Protein AF-A0A942PQU6-F1 (afdb_monomer)

Structure (mmCIF, N/CA/C/O backbone):
data_AF-A0A942PQU6-F1
#
_entry.id   AF-A0A942PQU6-F1
#
loop_
_atom_site.group_PDB
_atom_site.id
_atom_site.type_symbol
_atom_site.label_atom_id
_atom_site.label_alt_id
_atom_site.label_comp_id
_atom_site.label_asym_id
_atom_site.label_entity_id
_atom_site.label_seq_id
_atom_site.pdbx_PDB_ins_code
_atom_site.Cartn_x
_atom_site.Cartn_y
_atom_site.Cartn_z
_atom_site.occupancy
_atom_site.B_iso_or_equiv
_atom_site.auth_seq_id
_atom_site.auth_comp_id
_atom_site.auth_asym_id
_atom_site.auth_atom_id
_atom_site.pdbx_PDB_model_num
ATOM 1 N N . TYR A 1 1 ? 17.415 14.883 -10.045 1.00 37.94 1 TYR A N 1
ATOM 2 C CA . TYR A 1 1 ? 17.282 13.502 -9.548 1.00 37.94 1 TYR A CA 1
ATOM 3 C C . TYR A 1 1 ? 15.822 13.055 -9.660 1.00 37.94 1 TYR A C 1
ATOM 5 O O . TYR A 1 1 ? 14.987 13.547 -8.918 1.00 37.94 1 TYR A O 1
ATOM 13 N N . GLY A 1 2 ? 15.535 12.215 -10.666 1.00 43.41 2 GLY A N 1
ATOM 14 C CA . GLY A 1 2 ? 14.382 11.303 -10.818 1.00 43.41 2 GLY A CA 1
ATOM 15 C C . GLY A 1 2 ? 12.942 11.813 -10.664 1.00 43.41 2 GLY A C 1
ATOM 16 O O . GLY A 1 2 ? 12.319 11.584 -9.634 1.00 43.41 2 GLY A O 1
ATOM 17 N N . THR A 1 3 ? 12.350 12.358 -11.727 1.00 43.16 3 THR A N 1
ATOM 18 C CA . THR A 1 3 ? 10.903 12.631 -11.878 1.00 43.16 3 THR A CA 1
ATOM 19 C C . THR A 1 3 ? 10.087 11.391 -12.290 1.00 43.16 3 THR A C 1
ATOM 21 O O . THR A 1 3 ? 9.104 11.513 -13.016 1.00 43.16 3 THR A O 1
ATOM 24 N N . THR A 1 4 ? 10.475 10.182 -11.871 1.00 49.91 4 THR A N 1
ATOM 25 C CA . THR A 1 4 ? 9.904 8.940 -12.430 1.00 49.91 4 THR A CA 1
ATOM 26 C C . THR A 1 4 ? 9.247 8.079 -11.351 1.00 49.91 4 THR A C 1
ATOM 28 O O . THR A 1 4 ? 9.802 7.083 -10.905 1.00 49.91 4 THR A O 1
ATOM 31 N N . GLY A 1 5 ? 8.044 8.469 -10.924 1.00 52.41 5 GLY A N 1
ATOM 32 C CA . GLY A 1 5 ? 7.054 7.530 -10.377 1.00 52.41 5 GLY A CA 1
ATOM 33 C C . GLY A 1 5 ? 6.124 7.090 -11.509 1.00 52.41 5 GLY A C 1
ATOM 34 O O . GLY A 1 5 ? 5.869 7.884 -12.412 1.00 52.41 5 GLY A O 1
ATOM 35 N N . LYS A 1 6 ? 5.625 5.848 -11.509 1.00 58.94 6 LYS A N 1
ATOM 36 C CA . LYS A 1 6 ? 4.680 5.386 -12.543 1.00 58.94 6 LYS A CA 1
ATOM 37 C C . LYS A 1 6 ? 3.304 6.006 -12.229 1.00 58.94 6 LYS A C 1
ATOM 39 O O . LYS A 1 6 ? 2.681 5.582 -11.259 1.00 58.94 6 LYS A O 1
ATOM 44 N N . PRO A 1 7 ? 2.797 6.999 -12.990 1.00 55.72 7 PRO A N 1
ATOM 45 C CA . PRO A 1 7 ? 1.577 7.727 -12.607 1.00 55.72 7 PRO A CA 1
ATOM 46 C C . PRO A 1 7 ? 0.338 6.814 -12.572 1.00 55.72 7 PRO A C 1
ATOM 48 O O . PRO A 1 7 ? -0.581 7.021 -11.774 1.00 55.72 7 PRO A O 1
ATOM 51 N N . ASN A 1 8 ? 0.372 5.764 -13.402 1.00 67.19 8 ASN A N 1
ATOM 52 C CA . ASN A 1 8 ? -0.675 4.765 -13.597 1.00 67.19 8 ASN A CA 1
ATOM 53 C C . ASN A 1 8 ? -0.253 3.407 -13.015 1.00 67.19 8 ASN A C 1
ATOM 55 O O . ASN A 1 8 ? -0.154 2.413 -13.735 1.00 67.19 8 ASN A O 1
ATOM 59 N N . PHE A 1 9 ? 0.075 3.370 -11.725 1.00 83.44 9 PHE A N 1
ATOM 60 C CA . PHE A 1 9 ? 0.245 2.105 -11.014 1.00 83.44 9 PHE A CA 1
ATOM 61 C C . PHE A 1 9 ? -1.130 1.513 -10.648 1.00 83.44 9 PHE A C 1
ATOM 63 O O . PHE A 1 9 ? -2.057 2.290 -10.396 1.00 83.44 9 PHE A O 1
ATOM 70 N N . PRO A 1 10 ? -1.303 0.176 -10.630 1.00 86.50 10 PRO A N 1
ATOM 71 C CA . PRO A 1 10 ? -2.597 -0.430 -10.330 1.00 86.50 10 PRO A CA 1
ATOM 72 C C . PRO A 1 10 ? -3.132 -0.025 -8.947 1.00 86.50 10 PRO A C 1
ATOM 74 O O . PRO A 1 10 ? -2.520 -0.311 -7.918 1.00 86.50 10 PRO A O 1
ATOM 77 N N . VAL A 1 11 ? -4.293 0.638 -8.923 1.00 82.19 11 VAL A N 1
ATOM 78 C CA . VAL A 1 11 ? -4.914 1.167 -7.692 1.00 82.19 11 VAL A CA 1
ATOM 79 C C . VAL A 1 11 ? -5.241 0.053 -6.699 1.00 82.19 11 VAL A C 1
ATOM 81 O O . VAL A 1 11 ? -5.092 0.244 -5.497 1.00 82.19 11 VAL A O 1
ATOM 84 N N . ASN A 1 12 ? -5.627 -1.127 -7.189 1.00 82.94 12 ASN A N 1
ATOM 85 C CA . ASN A 1 12 ? -5.888 -2.297 -6.353 1.00 82.94 12 ASN A CA 1
ATOM 86 C C . ASN A 1 12 ? -4.650 -2.730 -5.556 1.00 82.94 12 ASN A C 1
ATOM 88 O O . ASN A 1 12 ? -4.794 -3.112 -4.399 1.00 82.94 12 ASN A O 1
ATOM 92 N N . ILE A 1 13 ? -3.449 -2.642 -6.138 1.00 88.62 13 ILE A N 1
ATOM 93 C CA . ILE A 1 13 ? -2.204 -2.981 -5.438 1.00 88.62 13 ILE A CA 1
ATOM 94 C C . ILE A 1 13 ? -1.916 -1.925 -4.373 1.00 88.62 13 ILE A C 1
ATOM 96 O O . ILE A 1 13 ? -1.702 -2.286 -3.223 1.00 88.62 13 ILE A O 1
ATOM 100 N N . MET A 1 14 ? -1.997 -0.635 -4.721 1.00 88.25 14 MET A N 1
ATOM 101 C CA . MET A 1 14 ? -1.761 0.459 -3.764 1.00 88.25 14 MET A CA 1
ATOM 102 C C . MET A 1 14 ? -2.681 0.344 -2.551 1.00 88.25 14 MET A C 1
ATOM 104 O O . MET A 1 14 ? -2.223 0.363 -1.417 1.00 88.25 14 MET A O 1
ATOM 108 N N . LEU A 1 15 ? -3.974 0.138 -2.798 1.00 83.75 15 LEU A N 1
ATOM 109 C CA . LEU A 1 15 ? -4.974 0.003 -1.747 1.00 83.75 15 LEU A CA 1
ATOM 110 C C . LEU A 1 15 ? -4.743 -1.241 -0.877 1.00 83.75 15 LEU A C 1
ATOM 112 O O . LEU A 1 15 ? -4.910 -1.186 0.338 1.00 83.75 15 LEU A O 1
ATOM 116 N N . SER A 1 16 ? -4.337 -2.354 -1.493 1.00 86.00 16 SER A N 1
ATOM 117 C CA . SER A 1 16 ? -4.019 -3.588 -0.768 1.00 86.00 16 SER A CA 1
ATOM 118 C C . SER A 1 16 ? -2.791 -3.419 0.124 1.00 86.00 16 SER A C 1
ATOM 120 O O . SER A 1 16 ? -2.784 -3.923 1.241 1.00 86.00 16 SER A O 1
ATOM 122 N N . LEU A 1 17 ? -1.771 -2.687 -0.329 1.00 89.31 17 LEU A N 1
ATOM 123 C CA . LEU A 1 17 ? -0.581 -2.413 0.477 1.00 89.31 17 LEU A CA 1
ATOM 124 C C . LEU A 1 17 ? -0.895 -1.512 1.666 1.00 89.31 17 LEU A C 1
ATOM 126 O O . LEU A 1 17 ? -0.475 -1.827 2.773 1.00 89.31 17 LEU A O 1
ATOM 130 N N . GLU A 1 18 ? -1.699 -0.462 1.481 1.00 85.88 18 GLU A N 1
ATOM 131 C CA . GLU A 1 18 ? -2.163 0.354 2.609 1.00 85.88 18 GLU A CA 1
ATOM 132 C C . GLU A 1 18 ? -2.938 -0.494 3.631 1.00 85.88 18 GLU A C 1
ATOM 134 O O . GLU A 1 18 ? -2.765 -0.345 4.838 1.00 85.88 18 GLU A O 1
ATOM 139 N N . TYR A 1 19 ? -3.752 -1.443 3.164 1.00 77.75 19 TYR A N 1
ATOM 140 C CA . TYR A 1 19 ? -4.474 -2.356 4.046 1.00 77.75 19 TYR A CA 1
ATOM 141 C C . TYR A 1 19 ? -3.546 -3.287 4.832 1.00 77.75 19 TYR A C 1
ATOM 143 O O . TYR A 1 19 ? -3.628 -3.358 6.059 1.00 77.75 19 TYR A O 1
ATOM 151 N N . ILE A 1 20 ? -2.647 -3.982 4.136 1.00 84.56 20 ILE A N 1
ATOM 152 C CA . ILE A 1 20 ? -1.712 -4.927 4.751 1.00 84.56 20 ILE A CA 1
ATOM 153 C C . ILE A 1 20 ? -0.788 -4.195 5.727 1.00 84.56 20 ILE A C 1
ATOM 155 O O . ILE A 1 20 ? -0.555 -4.705 6.820 1.00 84.56 20 ILE A O 1
ATOM 159 N N . LYS A 1 21 ? -0.331 -2.982 5.382 1.00 86.94 21 LYS A N 1
ATOM 160 C CA . LYS A 1 21 ? 0.456 -2.118 6.269 1.00 86.94 21 LYS A CA 1
ATOM 161 C C . LYS A 1 21 ? -0.263 -1.877 7.594 1.00 86.94 21 LYS A C 1
ATOM 163 O O . LYS A 1 21 ? 0.326 -2.059 8.656 1.00 86.94 21 LYS A O 1
ATOM 168 N N . HIS A 1 22 ? -1.542 -1.503 7.532 1.00 79.25 22 HIS A N 1
ATOM 169 C CA . HIS A 1 22 ? -2.356 -1.269 8.723 1.00 79.25 22 HIS A CA 1
ATOM 170 C C . HIS A 1 22 ? -2.592 -2.549 9.534 1.00 79.25 22 HIS A C 1
ATOM 172 O O . HIS A 1 22 ? -2.434 -2.529 10.750 1.00 79.25 22 HIS A O 1
ATOM 178 N N . MET A 1 23 ? -2.884 -3.679 8.881 1.00 79.62 23 MET A N 1
ATOM 179 C CA . MET A 1 23 ? -3.045 -4.969 9.565 1.00 79.62 23 MET A CA 1
ATOM 180 C C . MET A 1 23 ? -1.768 -5.454 10.261 1.00 79.62 23 MET A C 1
ATOM 182 O O . MET A 1 23 ? -1.836 -5.984 11.367 1.00 79.62 23 MET A O 1
ATOM 186 N N . LYS A 1 24 ? -0.614 -5.320 9.596 1.00 81.06 24 LYS A N 1
ATOM 187 C CA . LYS A 1 24 ? 0.700 -5.714 10.125 1.00 81.06 24 LYS A CA 1
ATOM 188 C C . LYS A 1 24 ? 1.274 -4.681 11.101 1.00 81.06 24 LYS A C 1
ATOM 190 O O . LYS A 1 24 ? 2.250 -4.988 11.777 1.00 81.06 24 LYS A O 1
ATOM 195 N N . ASN A 1 25 ? 0.685 -3.484 11.177 1.00 81.12 25 ASN A N 1
ATOM 196 C CA . ASN A 1 25 ? 1.214 -2.333 11.908 1.00 81.12 25 ASN A CA 1
ATOM 197 C C . ASN A 1 25 ? 2.696 -2.054 11.568 1.00 81.12 25 ASN A C 1
ATOM 199 O O . ASN A 1 25 ? 3.525 -1.886 12.462 1.00 81.12 25 ASN A O 1
ATOM 203 N N . CYS A 1 26 ? 3.029 -2.053 10.272 1.00 84.81 26 CYS A N 1
ATOM 204 C CA . CYS A 1 26 ? 4.389 -1.835 9.774 1.00 84.81 26 CYS A CA 1
ATOM 205 C C . CYS A 1 26 ? 4.563 -0.460 9.098 1.00 84.81 26 CYS A C 1
ATOM 207 O O . CYS A 1 26 ? 3.605 0.275 8.833 1.00 84.81 26 CYS A O 1
ATOM 209 N N . SER A 1 27 ? 5.815 -0.080 8.863 1.00 90.12 27 SER A N 1
ATOM 210 C CA . SER A 1 27 ? 6.216 1.162 8.199 1.00 90.12 27 SER A CA 1
ATOM 211 C C . SER A 1 27 ? 6.086 1.090 6.673 1.00 90.12 27 SER A C 1
ATOM 213 O O . SER A 1 27 ? 5.885 0.027 6.088 1.00 90.12 27 SER A O 1
ATOM 215 N N . ASP A 1 28 ? 6.216 2.242 6.008 1.00 89.06 28 ASP A N 1
ATOM 216 C CA . ASP A 1 28 ? 6.183 2.312 4.540 1.00 89.06 28 AS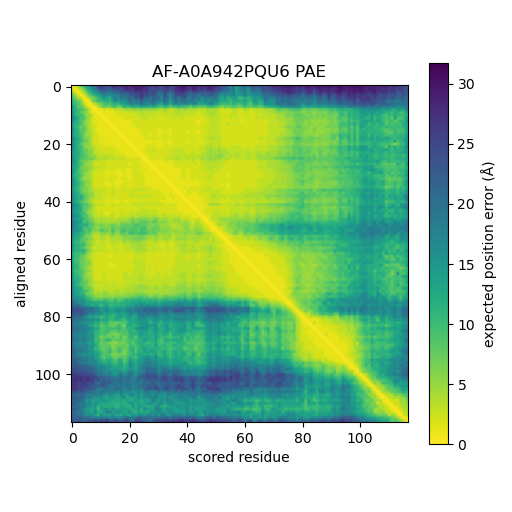P A CA 1
ATOM 217 C C . ASP A 1 28 ? 7.340 1.573 3.876 1.00 89.06 28 ASP A C 1
ATOM 219 O O . ASP A 1 28 ? 7.150 0.915 2.857 1.00 89.06 28 ASP A O 1
ATOM 223 N N . LEU A 1 29 ? 8.527 1.644 4.474 1.00 90.94 29 LEU A N 1
ATOM 224 C CA . LEU A 1 29 ? 9.685 0.915 3.975 1.00 90.94 29 LEU A CA 1
ATOM 225 C C . LEU A 1 29 ? 9.478 -0.594 4.119 1.00 90.94 29 LEU A C 1
ATOM 227 O O . LEU A 1 29 ? 9.719 -1.321 3.164 1.00 90.94 29 LEU A O 1
ATOM 231 N N . GLU A 1 30 ? 8.965 -1.047 5.266 1.00 93.44 30 GLU A N 1
ATOM 232 C CA . GLU A 1 30 ? 8.691 -2.468 5.509 1.00 93.44 30 GLU A CA 1
ATOM 233 C C . GLU A 1 30 ? 7.617 -3.015 4.568 1.00 93.44 30 GLU A C 1
ATOM 235 O O . GLU A 1 30 ? 7.806 -4.084 4.006 1.00 93.44 30 GLU A O 1
ATOM 240 N N . ILE A 1 31 ? 6.512 -2.29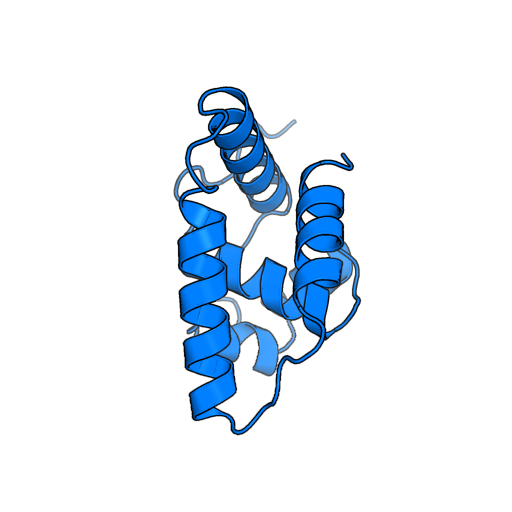5 4.327 1.00 93.69 31 ILE A N 1
ATOM 241 C CA . ILE A 1 31 ? 5.479 -2.797 3.407 1.00 93.69 31 ILE A CA 1
ATOM 242 C C . ILE A 1 31 ? 5.944 -2.809 1.942 1.00 93.69 31 ILE A C 1
ATOM 244 O O . ILE A 1 31 ? 5.508 -3.657 1.162 1.00 93.69 31 ILE A O 1
ATOM 248 N N . ILE A 1 32 ? 6.817 -1.876 1.549 1.00 92.56 32 ILE A N 1
ATOM 249 C CA . ILE A 1 32 ? 7.415 -1.869 0.208 1.00 92.56 32 ILE A CA 1
ATOM 250 C C . ILE A 1 32 ? 8.393 -3.038 0.062 1.00 92.56 32 ILE A C 1
ATOM 252 O O . ILE A 1 32 ? 8.327 -3.740 -0.944 1.00 92.56 32 ILE A O 1
ATOM 256 N N . ASP A 1 33 ? 9.237 -3.278 1.066 1.00 92.88 33 ASP A N 1
ATOM 257 C CA . ASP A 1 33 ? 10.159 -4.418 1.096 1.00 92.88 33 ASP 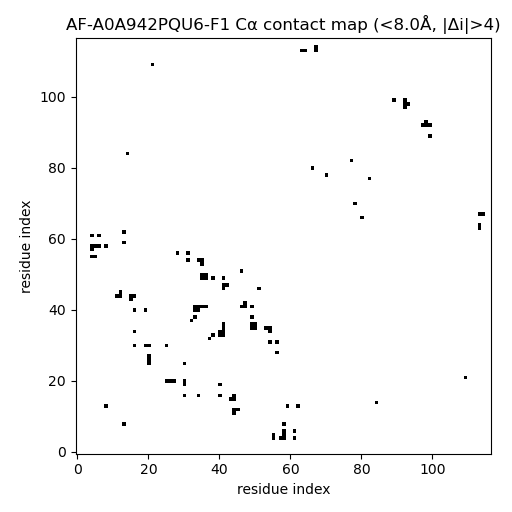A CA 1
ATOM 258 C C . ASP A 1 33 ? 9.389 -5.749 1.063 1.00 92.88 33 ASP A C 1
ATOM 260 O O . ASP A 1 33 ? 9.633 -6.598 0.203 1.00 92.88 33 ASP A O 1
ATOM 264 N N . ASP A 1 34 ? 8.347 -5.877 1.889 1.00 93.00 34 ASP A N 1
ATOM 265 C CA . ASP A 1 34 ? 7.429 -7.015 1.883 1.00 93.00 34 ASP A CA 1
ATOM 266 C C . ASP A 1 34 ? 6.774 -7.208 0.502 1.00 93.00 34 ASP A C 1
ATOM 268 O O . ASP A 1 34 ? 6.642 -8.328 0.018 1.00 93.00 34 ASP A O 1
ATOM 272 N N . PHE A 1 35 ? 6.372 -6.138 -0.189 1.00 91.88 35 PHE A N 1
ATOM 273 C CA . PHE A 1 35 ? 5.802 -6.260 -1.535 1.00 91.88 35 PHE A CA 1
ATOM 274 C C . PHE A 1 35 ? 6.792 -6.851 -2.553 1.00 91.88 35 PHE A C 1
ATOM 276 O O . PHE A 1 35 ? 6.378 -7.580 -3.468 1.00 91.88 35 PHE A O 1
ATOM 283 N N . HIS A 1 36 ? 8.084 -6.540 -2.409 1.00 90.25 36 HIS A N 1
ATOM 284 C CA . HIS A 1 36 ? 9.144 -7.032 -3.289 1.00 90.25 36 HIS A CA 1
ATOM 285 C C . HIS A 1 36 ? 9.618 -8.443 -2.931 1.00 90.25 36 HIS A C 1
ATOM 287 O O . HIS A 1 36 ? 9.939 -9.205 -3.846 1.00 90.25 36 HIS A O 1
ATOM 293 N N . PHE A 1 37 ? 9.649 -8.799 -1.643 1.00 90.62 37 PHE A N 1
ATOM 294 C CA . PHE A 1 37 ? 10.339 -10.003 -1.164 1.00 90.62 37 PHE A CA 1
ATOM 295 C C . PHE A 1 37 ? 9.459 -10.990 -0.381 1.00 90.62 37 PHE A C 1
ATOM 297 O O . PHE A 1 37 ? 9.771 -12.183 -0.366 1.00 90.62 37 PHE A O 1
ATOM 304 N N . ASP A 1 38 ? 8.345 -10.556 0.213 1.00 91.69 38 ASP A N 1
ATOM 305 C CA . ASP A 1 38 ? 7.393 -11.438 0.898 1.00 91.69 38 ASP A CA 1
ATOM 306 C C . ASP A 1 38 ? 6.353 -11.972 -0.102 1.00 91.69 38 ASP A C 1
ATOM 308 O O . ASP A 1 38 ? 5.458 -11.268 -0.584 1.00 91.69 38 ASP A O 1
ATOM 312 N N . TYR A 1 39 ? 6.447 -13.271 -0.400 1.00 89.00 39 TYR A N 1
ATOM 313 C CA . TYR A 1 39 ? 5.527 -13.950 -1.310 1.00 89.00 39 TYR A CA 1
ATOM 314 C C . TYR A 1 39 ? 4.061 -13.856 -0.863 1.00 89.00 39 TYR A C 1
ATOM 316 O O . TYR A 1 39 ? 3.178 -13.775 -1.716 1.00 89.00 39 TYR A O 1
ATOM 324 N N . LEU A 1 40 ? 3.772 -13.836 0.444 1.00 89.88 40 LEU A N 1
ATOM 325 C CA . LEU A 1 40 ? 2.400 -13.728 0.947 1.00 89.88 40 LEU A CA 1
ATOM 326 C C . LEU A 1 40 ? 1.815 -12.346 0.655 1.00 89.88 40 LEU A C 1
ATOM 328 O O . LEU A 1 40 ? 0.666 -12.249 0.218 1.00 89.88 40 LEU A O 1
ATOM 332 N N . VAL A 1 41 ? 2.606 -11.287 0.847 1.00 89.25 41 VAL A N 1
ATOM 333 C CA . VAL A 1 41 ? 2.192 -9.911 0.536 1.00 89.25 41 VAL A CA 1
ATOM 334 C C . VAL A 1 41 ? 2.039 -9.735 -0.971 1.00 89.25 41 VAL A C 1
ATOM 336 O O . VAL A 1 41 ? 1.002 -9.258 -1.436 1.00 89.25 41 VAL A O 1
ATOM 339 N N . ASN A 1 42 ? 3.003 -10.214 -1.757 1.00 88.62 42 ASN A N 1
ATOM 340 C CA . ASN A 1 42 ? 2.924 -10.203 -3.214 1.00 88.62 42 ASN A CA 1
ATOM 341 C C . ASN A 1 42 ? 1.657 -10.934 -3.717 1.00 88.62 42 ASN A C 1
ATOM 343 O O . ASN A 1 42 ? 0.860 -10.367 -4.472 1.00 88.62 42 ASN A O 1
ATOM 347 N N . TYR A 1 43 ? 1.386 -12.138 -3.203 1.00 88.69 43 TYR A N 1
ATOM 348 C CA . TYR A 1 43 ? 0.201 -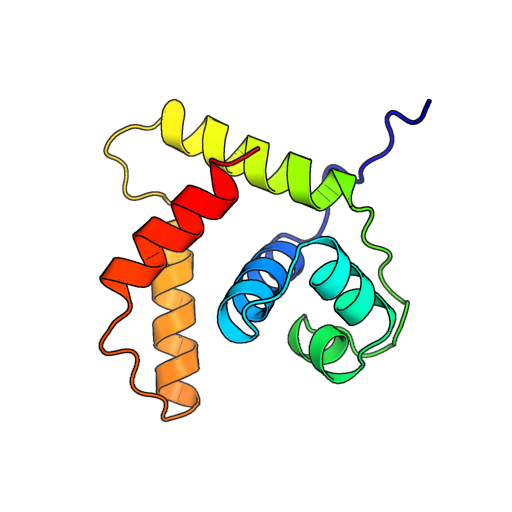12.928 -3.544 1.00 88.69 43 TYR A CA 1
ATOM 349 C C . TYR A 1 43 ? -1.117 -12.246 -3.149 1.00 88.69 43 TYR A C 1
ATOM 351 O O . TYR A 1 43 ? -2.077 -12.260 -3.930 1.00 88.69 43 TYR A O 1
ATOM 359 N N . ALA A 1 44 ? -1.165 -11.612 -1.973 1.00 87.19 44 ALA A N 1
ATOM 360 C CA . ALA A 1 44 ? -2.332 -10.875 -1.487 1.00 87.19 44 ALA A CA 1
ATOM 361 C C . ALA A 1 44 ? -2.694 -9.687 -2.393 1.00 87.19 44 ALA A C 1
ATOM 363 O O . ALA A 1 44 ? -3.872 -9.380 -2.568 1.00 87.19 44 ALA A O 1
ATOM 364 N N . THR A 1 45 ? -1.705 -9.074 -3.050 1.00 87.44 45 THR A N 1
ATOM 365 C CA . THR A 1 45 ? -1.933 -8.019 -4.057 1.00 87.44 45 THR A CA 1
ATOM 366 C C . THR A 1 45 ? -2.323 -8.551 -5.448 1.00 87.44 45 THR A C 1
ATOM 368 O O . THR A 1 45 ? -2.433 -7.788 -6.412 1.00 87.44 45 THR A O 1
ATOM 371 N N . GLY A 1 46 ? -2.565 -9.860 -5.575 1.00 85.31 46 GLY A N 1
ATOM 372 C CA . GLY A 1 46 ? -3.006 -10.509 -6.811 1.00 85.31 46 GLY A CA 1
ATOM 373 C C . GLY A 1 46 ? -1.875 -10.904 -7.759 1.00 85.31 46 GLY A C 1
ATOM 374 O O . GLY A 1 46 ? -2.156 -11.375 -8.860 1.00 85.31 46 GLY A O 1
ATOM 375 N N . GLN A 1 47 ? -0.618 -10.747 -7.346 1.00 85.31 47 GLN A N 1
ATOM 376 C CA . GLN A 1 47 ? 0.528 -11.187 -8.133 1.00 85.31 47 GLN A CA 1
ATOM 377 C C . GLN A 1 47 ? 0.703 -12.706 -8.006 1.00 85.31 47 GLN A C 1
ATOM 379 O O . GLN A 1 47 ? 0.342 -13.323 -6.998 1.00 85.31 47 GLN A O 1
ATOM 384 N N . ARG A 1 48 ? 1.185 -13.345 -9.073 1.00 82.12 48 ARG A N 1
ATOM 385 C CA . ARG A 1 48 ? 1.474 -14.793 -9.098 1.00 82.12 48 ARG A CA 1
ATOM 386 C C . ARG A 1 48 ? 2.959 -15.078 -9.277 1.00 82.12 48 ARG A C 1
ATOM 388 O O . ARG A 1 48 ? 3.402 -16.183 -8.966 1.00 82.12 48 ARG A O 1
ATOM 395 N N . THR A 1 49 ? 3.713 -14.075 -9.713 1.00 80.31 49 THR A N 1
ATOM 396 C CA . THR A 1 49 ? 5.151 -14.139 -9.922 1.00 80.31 49 THR A CA 1
ATOM 397 C C . THR A 1 49 ? 5.828 -13.033 -9.118 1.00 80.31 49 THR A C 1
ATOM 399 O O . THR A 1 49 ? 5.549 -11.848 -9.303 1.00 80.31 49 THR A O 1
ATOM 402 N N . LEU A 1 50 ? 6.730 -13.431 -8.218 1.00 77.94 50 LEU A N 1
ATOM 403 C CA . LEU A 1 50 ? 7.494 -12.497 -7.395 1.00 77.94 50 LEU A CA 1
ATOM 404 C C . LEU A 1 50 ? 8.362 -11.601 -8.292 1.00 77.94 50 LEU A C 1
ATOM 406 O O . LEU A 1 50 ? 9.021 -12.090 -9.210 1.00 77.94 50 LEU A O 1
ATOM 410 N N . GLY A 1 51 ? 8.351 -10.292 -8.036 1.00 75.19 51 GLY A N 1
ATOM 411 C CA . GLY A 1 51 ? 9.139 -9.313 -8.794 1.00 75.19 51 GLY A CA 1
ATOM 412 C C . GLY A 1 51 ? 8.579 -8.919 -10.169 1.00 75.19 51 GLY A C 1
ATOM 413 O O . GLY A 1 51 ? 9.217 -8.134 -10.869 1.00 75.19 51 GLY A O 1
ATOM 414 N N . GLU A 1 52 ? 7.394 -9.405 -10.565 1.00 80.25 52 GLU A N 1
ATOM 415 C CA . GLU A 1 52 ? 6.754 -9.036 -11.842 1.00 80.25 52 GLU A CA 1
ATOM 416 C C . GLU A 1 52 ? 6.442 -7.532 -11.921 1.00 80.25 52 GLU A C 1
ATOM 418 O O . GLU A 1 52 ? 6.647 -6.880 -12.949 1.00 80.25 52 GLU A O 1
ATOM 423 N N . ILE A 1 53 ? 5.984 -6.958 -10.806 1.00 83.62 53 ILE A N 1
ATOM 424 C CA . ILE A 1 53 ? 5.670 -5.538 -10.688 1.00 83.62 53 ILE A CA 1
ATOM 425 C C . ILE 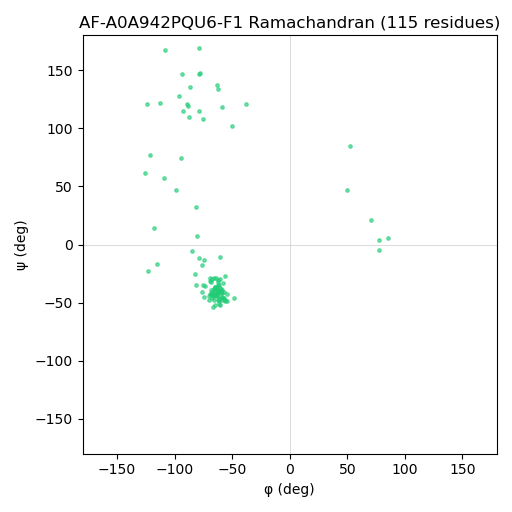A 1 53 ? 6.651 -4.881 -9.725 1.00 83.62 53 ILE A C 1
ATOM 427 O O . ILE A 1 53 ? 6.713 -5.216 -8.547 1.00 83.62 53 ILE A O 1
ATOM 431 N N . ASN A 1 54 ? 7.364 -3.872 -10.221 1.00 84.50 54 ASN A N 1
ATOM 432 C CA . ASN A 1 54 ? 8.201 -3.013 -9.394 1.00 84.50 54 ASN A CA 1
ATOM 433 C C . ASN A 1 54 ? 7.415 -1.782 -8.934 1.00 84.50 54 ASN A C 1
ATOM 435 O O . ASN A 1 54 ? 7.033 -0.932 -9.745 1.00 84.50 54 ASN A O 1
ATOM 439 N N . LEU A 1 55 ? 7.195 -1.686 -7.624 1.00 86.44 55 LEU A N 1
ATOM 440 C CA . LEU A 1 55 ? 6.679 -0.490 -6.969 1.00 86.44 55 LEU A CA 1
ATOM 441 C C . LEU A 1 55 ? 7.839 0.425 -6.567 1.00 86.44 55 LEU A C 1
ATOM 443 O O . LEU A 1 55 ? 8.699 0.032 -5.787 1.00 86.44 55 LEU A O 1
ATOM 447 N N . ALA A 1 56 ? 7.850 1.654 -7.082 1.00 87.75 56 ALA A N 1
ATOM 448 C CA . ALA A 1 56 ? 8.722 2.703 -6.559 1.00 87.75 56 ALA A CA 1
ATOM 449 C C . ALA A 1 56 ? 8.031 3.412 -5.389 1.00 87.75 56 ALA A C 1
ATOM 451 O O . ALA A 1 56 ? 6.872 3.799 -5.536 1.00 87.75 56 ALA A O 1
ATOM 452 N N . GLU A 1 57 ? 8.751 3.672 -4.298 1.00 86.06 57 GLU A N 1
ATOM 453 C CA . GLU A 1 57 ? 8.253 4.336 -3.078 1.00 86.06 57 GLU A CA 1
ATOM 454 C C . GLU A 1 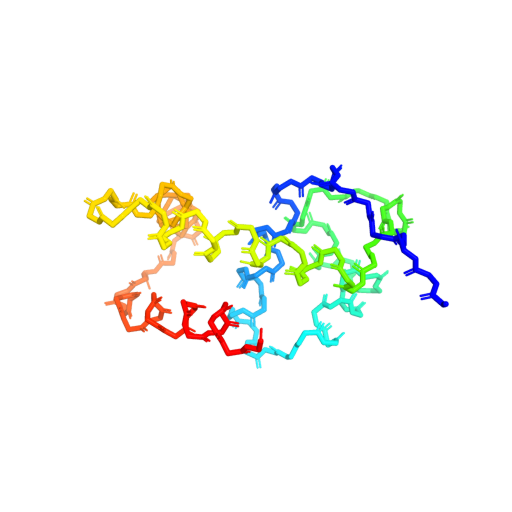57 ? 7.468 5.625 -3.370 1.00 86.06 57 GLU A C 1
ATOM 456 O O . GLU A 1 57 ? 6.335 5.811 -2.932 1.00 86.06 57 GLU A O 1
ATOM 461 N N . ARG A 1 58 ? 8.008 6.472 -4.251 1.00 86.44 58 ARG A N 1
ATOM 462 C CA . ARG A 1 58 ? 7.372 7.719 -4.701 1.00 86.44 58 ARG A CA 1
ATOM 463 C C . ARG A 1 58 ? 5.971 7.519 -5.299 1.00 86.44 58 ARG A C 1
ATOM 465 O O . ARG A 1 58 ? 5.144 8.423 -5.256 1.00 86.44 58 ARG A O 1
ATOM 472 N N . THR A 1 59 ? 5.694 6.346 -5.861 1.00 87.12 59 THR A N 1
ATOM 473 C CA . THR A 1 59 ? 4.370 5.988 -6.386 1.00 87.12 59 THR A CA 1
ATOM 474 C C . THR A 1 59 ? 3.334 5.915 -5.263 1.00 87.12 59 THR A C 1
ATOM 476 O O . THR A 1 59 ? 2.201 6.346 -5.475 1.00 87.12 59 THR A O 1
ATOM 479 N N . LEU A 1 60 ? 3.727 5.425 -4.078 1.00 85.88 60 LEU A N 1
ATOM 480 C CA . LEU A 1 60 ? 2.888 5.360 -2.875 1.00 85.88 60 LEU A CA 1
ATOM 481 C C . LEU A 1 60 ? 2.550 6.756 -2.374 1.00 85.88 60 LEU A C 1
ATOM 483 O O . LEU A 1 60 ? 1.374 7.088 -2.233 1.00 85.88 60 LEU A O 1
ATOM 487 N N . TYR A 1 61 ? 3.554 7.622 -2.267 1.00 85.88 61 TYR A N 1
ATOM 488 C CA . TYR A 1 61 ? 3.333 9.012 -1.875 1.00 85.88 61 TYR A CA 1
ATOM 489 C C . TYR A 1 61 ? 2.460 9.776 -2.877 1.00 85.88 61 TYR A C 1
ATOM 491 O O . TYR A 1 61 ? 1.494 10.419 -2.479 1.00 85.88 61 TYR A O 1
ATOM 499 N N . TYR A 1 62 ? 2.694 9.638 -4.187 1.00 86.62 62 TYR A N 1
ATOM 500 C CA . TYR A 1 62 ? 1.830 10.267 -5.197 1.00 86.62 62 TYR A CA 1
ATOM 501 C C . TYR A 1 62 ? 0.410 9.710 -5.218 1.00 86.62 62 TYR A C 1
ATOM 503 O O . TYR A 1 62 ? -0.523 10.396 -5.640 1.00 86.62 62 TYR A O 1
ATOM 511 N N . PHE A 1 63 ? 0.216 8.451 -4.835 1.00 85.25 63 PHE A N 1
ATOM 512 C CA . PHE A 1 63 ? -1.121 7.910 -4.643 1.00 85.25 63 PHE A CA 1
ATOM 513 C C . PHE A 1 63 ? -1.805 8.600 -3.459 1.00 85.25 63 PHE A C 1
ATOM 515 O O . PHE A 1 63 ? -2.859 9.202 -3.660 1.00 85.25 63 PHE A O 1
ATOM 522 N N . ARG A 1 64 ? -1.173 8.624 -2.280 1.00 85.06 64 ARG A N 1
ATOM 523 C CA . ARG A 1 64 ? -1.705 9.289 -1.079 1.00 85.06 64 ARG A CA 1
ATOM 524 C C . ARG A 1 64 ? -1.997 10.767 -1.299 1.00 85.06 64 ARG A C 1
ATOM 526 O O . ARG A 1 64 ? -3.091 11.219 -0.981 1.00 85.06 64 ARG A O 1
ATOM 533 N N . GLU A 1 65 ? -1.077 11.497 -1.925 1.00 84.62 65 GLU A N 1
ATOM 534 C CA . GLU A 1 65 ? -1.248 12.916 -2.247 1.00 84.62 65 GLU A CA 1
ATOM 535 C C . GLU A 1 65 ? -2.481 13.146 -3.134 1.00 84.62 65 GLU A C 1
ATOM 537 O O . GLU A 1 65 ? -3.255 14.077 -2.911 1.00 84.62 65 GLU A O 1
ATOM 542 N N . ARG A 1 66 ? -2.703 12.275 -4.131 1.00 82.69 66 ARG A N 1
ATOM 543 C CA . ARG A 1 66 ? -3.885 12.339 -5.002 1.00 82.69 66 ARG A CA 1
ATOM 544 C C . ARG A 1 66 ? -5.174 12.082 -4.232 1.00 82.69 66 ARG A C 1
ATOM 546 O O . ARG A 1 66 ? -6.137 12.815 -4.452 1.00 82.69 66 ARG A O 1
ATOM 553 N N . VAL A 1 67 ? -5.187 11.085 -3.345 1.00 78.88 67 VAL A N 1
ATOM 554 C CA . VAL A 1 67 ? -6.337 10.810 -2.470 1.00 78.88 67 VAL A CA 1
ATOM 555 C C . VAL A 1 67 ? -6.602 12.021 -1.581 1.00 78.88 67 VAL A C 1
ATOM 557 O O . VAL A 1 67 ? -7.694 12.577 -1.607 1.00 78.88 67 VAL A O 1
ATOM 560 N N . TYR A 1 68 ? -5.581 12.516 -0.884 1.00 79.12 68 TYR A N 1
ATOM 561 C CA . TYR A 1 68 ? -5.697 13.663 0.008 1.00 79.12 68 TYR A CA 1
ATOM 562 C C . TYR A 1 68 ? -6.201 14.924 -0.706 1.00 79.12 68 TYR A C 1
ATOM 564 O O . TYR A 1 68 ? -7.119 15.589 -0.219 1.00 79.12 68 TYR A O 1
ATOM 572 N N . ARG A 1 69 ? -5.641 15.242 -1.880 1.00 82.38 69 ARG A N 1
ATOM 573 C CA . ARG A 1 69 ? -6.089 16.368 -2.706 1.00 82.38 69 ARG A CA 1
ATOM 574 C C . ARG A 1 69 ? -7.554 16.212 -3.103 1.00 82.38 69 ARG A C 1
ATOM 576 O O . ARG A 1 69 ? -8.322 17.152 -2.921 1.00 82.38 69 ARG A O 1
ATOM 583 N N . TYR A 1 70 ? -7.956 15.023 -3.552 1.00 79.62 70 TYR A N 1
ATOM 584 C CA . TYR A 1 70 ? -9.347 14.747 -3.900 1.00 79.62 70 TYR A CA 1
ATOM 585 C C . TYR A 1 70 ? -10.292 14.964 -2.709 1.00 79.62 70 TYR A C 1
ATOM 587 O O . TYR A 1 70 ? -11.313 15.637 -2.861 1.00 79.62 70 TYR A O 1
ATOM 595 N N . CYS A 1 71 ? -9.935 14.471 -1.518 1.00 74.81 71 CYS A N 1
ATOM 596 C CA . CYS A 1 71 ? -10.741 14.637 -0.304 1.00 74.81 71 CYS A CA 1
ATOM 597 C C . CYS A 1 71 ? -10.854 16.106 0.124 1.00 74.81 71 CYS A C 1
ATOM 599 O O . CYS A 1 71 ? -11.908 16.537 0.586 1.00 74.81 71 CYS A O 1
ATOM 601 N N . ARG A 1 72 ? -9.787 16.897 -0.055 1.00 80.00 72 ARG A N 1
ATOM 602 C CA . ARG A 1 72 ? -9.809 18.346 0.200 1.00 80.00 72 ARG A CA 1
ATOM 603 C C . ARG A 1 72 ? -10.691 19.112 -0.778 1.00 80.00 72 ARG A C 1
ATOM 605 O O . ARG A 1 72 ? -11.372 20.044 -0.368 1.00 80.00 72 ARG A O 1
ATOM 612 N N . GLU A 1 73 ? -10.648 18.749 -2.054 1.00 83.12 73 GLU A N 1
ATOM 613 C CA . GLU A 1 73 ? -11.420 19.397 -3.121 1.00 83.12 73 GLU A CA 1
ATOM 614 C C . GLU A 1 73 ? -12.905 18.993 -3.100 1.00 83.12 73 GLU A C 1
ATOM 616 O O . GLU A 1 73 ? -13.741 19.689 -3.673 1.00 83.12 73 GLU A O 1
ATOM 621 N N . ASN A 1 74 ? -13.254 17.894 -2.421 1.00 79.00 74 ASN A N 1
ATOM 622 C CA . ASN A 1 74 ? -14.610 17.344 -2.361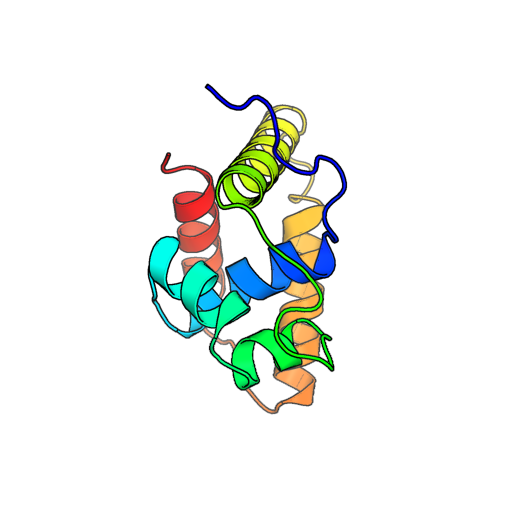 1.00 79.00 74 ASN A CA 1
ATOM 623 C C . ASN A 1 74 ? -15.106 17.146 -0.913 1.00 79.00 74 ASN A C 1
ATOM 625 O O . ASN A 1 74 ? -15.422 16.019 -0.524 1.00 79.00 74 ASN A O 1
ATOM 629 N N . PRO A 1 75 ? -15.216 18.214 -0.100 1.00 75.69 75 PRO A N 1
ATOM 630 C CA . PRO A 1 75 ? -15.675 18.093 1.281 1.00 75.69 75 PRO A CA 1
ATOM 631 C C . PRO A 1 75 ? -17.122 17.577 1.350 1.00 75.69 75 PRO A C 1
ATOM 633 O O . PRO A 1 75 ? -17.987 18.018 0.595 1.00 75.69 75 PRO A O 1
ATOM 636 N N . GLY A 1 76 ? -17.399 16.646 2.266 1.00 69.81 76 GLY A N 1
ATOM 637 C CA . GLY A 1 76 ? -18.750 16.125 2.521 1.00 69.81 76 GLY A CA 1
ATOM 638 C C . GLY A 1 76 ? -19.273 15.110 1.499 1.00 69.81 76 GLY A C 1
ATOM 639 O O . GLY A 1 76 ? -20.330 14.524 1.720 1.00 69.81 76 GLY A O 1
ATOM 640 N N . LYS A 1 77 ? -18.535 14.844 0.415 1.00 66.06 77 LYS A N 1
ATOM 641 C CA . LYS A 1 77 ? -18.699 13.590 -0.321 1.00 66.06 77 LYS A CA 1
ATOM 642 C C . LYS A 1 77 ? -17.951 12.550 0.497 1.00 66.06 77 LYS A C 1
ATOM 644 O O . LYS A 1 77 ? -16.742 12.705 0.656 1.00 66.06 77 LYS A O 1
ATOM 649 N N . ASP A 1 78 ? -18.668 11.570 1.057 1.00 57.91 78 ASP A N 1
ATOM 650 C CA . ASP A 1 78 ? -18.053 10.383 1.666 1.00 57.91 78 ASP A CA 1
ATOM 651 C C . ASP A 1 78 ? -16.865 9.997 0.795 1.00 57.91 78 ASP A C 1
ATOM 653 O O . ASP A 1 78 ? -17.033 9.857 -0.420 1.00 57.91 78 ASP A O 1
ATOM 657 N N . ASP A 1 79 ? -15.676 9.988 1.395 1.00 62.28 79 ASP A N 1
ATOM 658 C CA . ASP A 1 79 ? -14.398 9.881 0.703 1.00 62.28 79 ASP A CA 1
ATOM 659 C C . ASP A 1 79 ? -14.500 8.690 -0.256 1.00 62.28 79 ASP A C 1
ATOM 661 O O . ASP A 1 79 ? -14.579 7.545 0.172 1.00 62.28 79 ASP A O 1
ATOM 665 N N . LEU A 1 80 ? -14.705 8.971 -1.550 1.00 58.78 80 LEU A N 1
ATOM 666 C CA . LEU A 1 80 ? -15.332 8.015 -2.477 1.00 58.78 80 LEU A CA 1
ATOM 667 C C . LEU A 1 80 ? -14.500 6.730 -2.580 1.00 58.78 80 LEU A C 1
ATOM 669 O O . LEU A 1 80 ? -15.025 5.641 -2.792 1.00 58.78 80 LEU A O 1
ATOM 673 N N . LEU A 1 81 ? -13.190 6.880 -2.393 1.00 62.34 81 LEU A N 1
ATOM 674 C CA . LEU A 1 81 ? -12.225 5.798 -2.302 1.00 62.34 81 LEU A CA 1
ATOM 675 C C . LEU A 1 81 ? -12.316 5.084 -0.957 1.00 62.34 81 LEU A C 1
ATOM 677 O O . LEU A 1 81 ? -12.350 3.858 -0.923 1.00 62.34 81 LEU A O 1
ATOM 681 N N . PHE A 1 82 ? -12.401 5.834 0.135 1.00 62.97 82 PHE A N 1
ATOM 682 C CA . PHE A 1 82 ? -12.494 5.294 1.483 1.00 62.97 82 PHE A CA 1
ATOM 683 C C . PHE A 1 82 ? -13.813 4.554 1.759 1.00 62.97 82 PHE A C 1
ATOM 685 O O . PHE A 1 82 ? -13.801 3.465 2.319 1.00 62.97 82 PHE A O 1
ATOM 692 N N . GLY A 1 83 ? -14.960 5.080 1.327 1.00 65.81 83 GLY A N 1
ATOM 693 C CA . GLY A 1 83 ? -16.256 4.411 1.462 1.00 65.81 83 GLY A CA 1
ATOM 694 C C . GLY A 1 83 ? -16.307 3.100 0.674 1.00 65.81 83 GLY A C 1
ATOM 695 O O . GLY A 1 83 ? -16.751 2.076 1.195 1.00 65.81 83 GLY A O 1
ATOM 696 N N . GLN A 1 84 ? -15.773 3.095 -0.554 1.00 64.88 84 GLN A N 1
ATOM 697 C CA . GLN A 1 84 ? -15.623 1.864 -1.342 1.00 64.88 84 GLN A CA 1
ATOM 698 C C . GLN A 1 84 ? -14.618 0.896 -0.708 1.00 64.88 84 GLN A C 1
ATOM 700 O O . GLN A 1 84 ? -14.853 -0.310 -0.685 1.00 64.88 84 GLN A O 1
ATOM 705 N N . PHE A 1 85 ? -13.532 1.414 -0.136 1.00 65.88 85 PHE A N 1
ATOM 706 C CA . PHE A 1 85 ? -12.549 0.631 0.603 1.00 65.88 85 PHE A CA 1
ATOM 707 C C . PHE A 1 85 ? -13.147 -0.039 1.843 1.00 65.88 85 PHE A C 1
ATOM 709 O O . PHE A 1 85 ? -12.986 -1.244 2.001 1.00 65.88 85 PHE A O 1
ATOM 716 N N . ILE A 1 86 ? -13.895 0.688 2.679 1.00 67.06 86 ILE A N 1
ATOM 717 C CA . ILE A 1 86 ? -14.606 0.122 3.836 1.00 67.06 86 ILE A CA 1
ATOM 718 C C . ILE A 1 86 ? -15.609 -0.942 3.385 1.00 67.06 86 ILE A C 1
ATOM 720 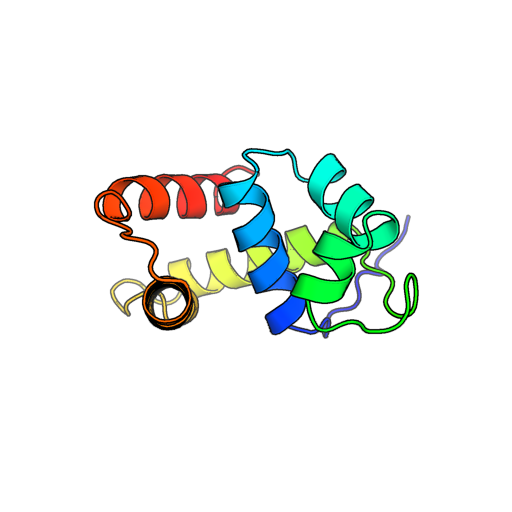O O . ILE A 1 86 ? -15.694 -2.002 4.004 1.00 67.06 86 ILE A O 1
ATOM 724 N N . GLY A 1 87 ? -16.314 -0.707 2.274 1.00 69.38 87 GLY A N 1
ATOM 725 C CA . GLY A 1 87 ? -17.200 -1.701 1.670 1.00 69.38 87 GLY A CA 1
ATOM 726 C C . GLY A 1 87 ? -16.472 -2.992 1.275 1.00 69.38 87 GLY A C 1
ATOM 727 O O . GLY A 1 87 ? -16.915 -4.086 1.631 1.00 69.38 87 GLY A O 1
ATOM 728 N N . LEU A 1 88 ? -15.329 -2.879 0.588 1.00 67.75 88 LEU A N 1
ATOM 729 C CA . LEU A 1 88 ? -14.489 -4.024 0.217 1.00 67.75 88 LEU A CA 1
ATOM 730 C C . LEU A 1 88 ? -13.918 -4.733 1.447 1.00 67.75 88 LEU A C 1
ATOM 732 O O . LEU A 1 88 ? -13.959 -5.958 1.519 1.00 67.75 88 LEU A O 1
ATOM 736 N N . LEU A 1 89 ? -13.444 -3.975 2.432 1.00 65.81 89 LEU A N 1
ATOM 737 C CA . LEU A 1 89 ? -12.882 -4.486 3.675 1.00 65.81 89 LEU A CA 1
ATOM 738 C C . LEU A 1 89 ? -13.916 -5.290 4.473 1.00 65.81 89 LEU A C 1
ATOM 740 O O . LEU A 1 89 ? -13.656 -6.437 4.829 1.00 65.81 89 LEU A O 1
ATOM 744 N N . HIS A 1 90 ? -15.123 -4.756 4.667 1.00 67.44 90 HIS A N 1
ATOM 745 C CA . HIS A 1 90 ? -16.219 -5.509 5.280 1.00 67.44 90 HIS A CA 1
ATOM 746 C C . HIS A 1 90 ? -16.575 -6.765 4.471 1.00 67.44 90 HIS A C 1
ATOM 748 O O . HIS A 1 90 ? -16.841 -7.816 5.053 1.00 67.44 90 HIS A O 1
ATOM 754 N N . SER A 1 91 ? -16.549 -6.688 3.135 1.00 70.62 91 SER A N 1
ATOM 755 C CA . SER A 1 91 ? -16.812 -7.847 2.273 1.00 70.62 91 SER A CA 1
ATOM 756 C C . SER A 1 91 ? -15.764 -8.950 2.449 1.00 70.62 91 SER A C 1
ATOM 758 O O . SER A 1 91 ? -16.119 -10.123 2.573 1.00 70.62 91 SER A O 1
ATOM 760 N N . PHE A 1 92 ? -14.477 -8.594 2.497 1.00 64.38 92 PHE A N 1
ATOM 761 C CA . PHE A 1 92 ? -13.392 -9.553 2.700 1.00 64.38 92 PHE A CA 1
ATOM 762 C C . PHE A 1 92 ? -13.383 -10.128 4.111 1.00 64.38 92 PHE A C 1
ATOM 764 O O . PHE A 1 92 ? -13.260 -11.341 4.257 1.00 64.38 92 PHE A O 1
ATOM 771 N N . ALA A 1 93 ? -13.588 -9.303 5.136 1.00 65.69 93 ALA A N 1
ATOM 772 C CA . ALA A 1 93 ? -13.667 -9.780 6.510 1.00 65.69 93 ALA A CA 1
ATOM 773 C C . ALA A 1 93 ? -14.864 -10.709 6.732 1.00 65.69 93 ALA A C 1
ATOM 775 O O . ALA A 1 93 ? -14.706 -11.766 7.337 1.00 65.69 93 ALA A O 1
ATOM 776 N N . GLY A 1 94 ? -16.022 -10.396 6.140 1.00 71.12 94 GLY A N 1
ATOM 777 C CA . GLY A 1 94 ? -17.175 -11.295 6.134 1.00 71.12 94 GLY A CA 1
ATOM 778 C C . GLY A 1 94 ? -16.872 -12.641 5.467 1.00 71.12 94 GLY A C 1
ATOM 779 O O . GLY A 1 94 ? -17.230 -13.686 6.004 1.00 71.12 94 GLY A O 1
ATOM 780 N N . LYS A 1 95 ? -16.149 -12.642 4.338 1.00 73.12 95 LYS A N 1
ATOM 781 C CA . LYS A 1 95 ? -15.702 -13.880 3.669 1.00 73.12 95 LYS A CA 1
ATOM 782 C C . LYS A 1 95 ? -14.654 -14.656 4.470 1.00 73.12 95 LYS A C 1
ATOM 784 O O . LYS A 1 95 ? -14.619 -15.877 4.382 1.00 73.12 95 LYS A O 1
ATOM 789 N N . ALA A 1 96 ? -13.811 -13.959 5.224 1.00 64.81 96 ALA A N 1
ATOM 790 C CA . ALA A 1 96 ? -12.767 -14.550 6.055 1.00 64.81 96 ALA A CA 1
ATOM 791 C C . ALA A 1 96 ? -13.263 -14.980 7.450 1.00 64.81 96 ALA A C 1
ATOM 793 O O . ALA A 1 96 ? -12.497 -15.574 8.203 1.00 64.81 96 ALA A O 1
ATOM 794 N N . GLY A 1 97 ? -14.520 -14.686 7.813 1.00 69.69 97 GLY A N 1
ATOM 795 C CA . GLY A 1 97 ? -15.063 -14.959 9.149 1.00 69.69 97 GLY A CA 1
ATOM 796 C C . GLY A 1 97 ? -14.482 -14.065 10.253 1.00 69.69 97 GLY A C 1
ATOM 797 O O . GLY A 1 97 ? -14.526 -14.432 11.424 1.00 69.69 97 GLY A O 1
ATOM 798 N N . ILE A 1 98 ? -13.922 -12.907 9.893 1.00 66.94 98 ILE A N 1
ATOM 799 C CA . ILE A 1 98 ? -13.267 -11.967 10.809 1.00 66.94 98 ILE A CA 1
ATOM 800 C C . ILE A 1 98 ? -14.273 -10.880 11.218 1.00 66.94 98 ILE A C 1
ATOM 802 O O . ILE A 1 98 ? -14.879 -10.233 10.365 1.00 66.94 98 ILE A O 1
ATOM 806 N N . ALA A 1 99 ? -14.440 -10.649 12.523 1.00 59.72 99 ALA A N 1
ATOM 807 C CA . ALA A 1 99 ? -15.285 -9.575 13.048 1.00 59.72 99 ALA A CA 1
ATOM 808 C C . ALA A 1 99 ? -14.482 -8.266 13.198 1.00 59.72 99 ALA A C 1
ATOM 810 O O . ALA A 1 99 ? -13.529 -8.214 13.969 1.00 59.72 99 ALA A O 1
ATOM 811 N N . LEU A 1 100 ? -14.878 -7.199 12.493 1.00 57.53 100 LEU A N 1
ATOM 812 C CA . LEU A 1 100 ? -14.192 -5.891 12.488 1.00 57.53 100 LEU A CA 1
ATOM 813 C C . LEU A 1 100 ? -14.843 -4.853 13.434 1.00 57.53 100 LEU A C 1
ATOM 815 O O . LEU A 1 100 ? -15.097 -3.712 13.053 1.00 57.53 100 LEU A O 1
ATOM 819 N N . GLY A 1 101 ? -15.146 -5.233 14.678 1.00 50.28 101 GLY A N 1
ATOM 820 C CA . GLY A 1 101 ? -15.942 -4.420 15.620 1.00 50.28 101 GLY A CA 1
ATOM 821 C C . GLY A 1 101 ? -15.392 -3.028 16.001 1.00 50.28 101 GLY A C 1
ATOM 822 O O . GLY A 1 101 ? -16.132 -2.234 16.575 1.00 50.28 101 GLY A O 1
ATOM 823 N N . GLU A 1 102 ? -14.145 -2.689 15.655 1.00 51.16 102 GLU A N 1
ATOM 824 C CA . GLU A 1 102 ? -13.420 -1.486 16.126 1.00 51.16 102 GLU A CA 1
ATOM 825 C C . GLU A 1 102 ? -13.012 -0.493 15.014 1.00 51.16 102 GLU A C 1
ATOM 827 O O . GLU A 1 102 ? -12.241 0.445 15.213 1.00 51.16 102 GLU A O 1
ATOM 832 N N . GLN A 1 103 ? -13.570 -0.640 13.815 1.00 50.31 103 GLN A N 1
ATOM 833 C CA . GLN A 1 103 ? -13.008 -0.052 12.592 1.00 50.31 103 GLN A CA 1
ATOM 834 C C . GLN A 1 103 ? -13.193 1.475 12.411 1.00 50.31 103 GLN A C 1
ATOM 836 O O . GLN A 1 103 ? -12.532 2.094 11.570 1.00 50.31 103 GLN A O 1
ATOM 841 N N . ARG A 1 104 ? -14.061 2.132 13.200 1.00 47.72 104 ARG A N 1
ATOM 842 C CA . ARG A 1 104 ? -14.220 3.606 13.152 1.00 47.72 104 ARG A CA 1
ATOM 843 C C . ARG A 1 104 ? -12.997 4.353 13.700 1.00 47.72 104 ARG A C 1
ATOM 845 O O . ARG A 1 104 ? -12.713 5.459 13.241 1.00 47.72 104 ARG A O 1
ATOM 852 N N . VAL A 1 105 ? -12.259 3.757 14.637 1.00 42.56 105 VAL A N 1
ATOM 853 C CA . VAL A 1 105 ? -11.017 4.338 15.177 1.00 42.56 105 VAL A CA 1
ATOM 854 C C . VAL A 1 105 ? -9.873 4.166 14.169 1.00 42.56 105 VAL A C 1
ATOM 856 O O . VAL A 1 105 ? -9.158 5.127 13.884 1.00 42.56 105 VAL A O 1
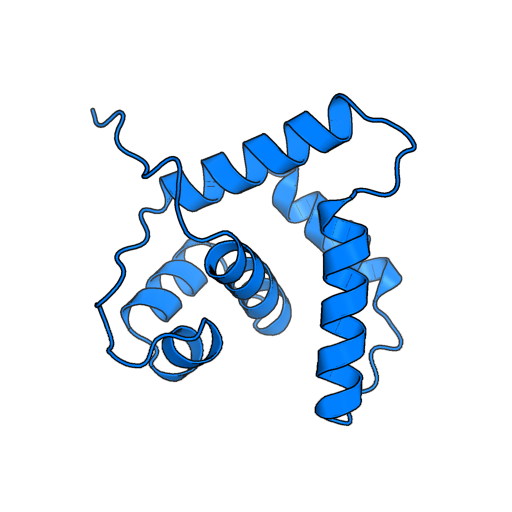ATOM 859 N N . ASP A 1 106 ? -9.795 3.000 13.521 1.00 51.16 106 ASP A N 1
ATOM 860 C CA . ASP A 1 106 ? -8.811 2.689 12.472 1.00 51.16 106 ASP A CA 1
ATOM 861 C C . ASP A 1 106 ? -8.948 3.581 11.231 1.00 51.16 106 ASP A C 1
ATOM 863 O O . ASP A 1 106 ? -7.963 4.033 10.660 1.00 51.16 106 ASP A O 1
ATOM 867 N N . THR A 1 107 ? -10.181 3.934 10.861 1.00 50.00 107 THR A N 1
ATOM 868 C CA . THR A 1 107 ? -10.482 4.890 9.780 1.00 50.00 107 THR A CA 1
ATOM 869 C C . THR A 1 107 ? -9.779 6.238 9.977 1.00 50.00 107 THR A C 1
ATOM 871 O O . THR A 1 107 ? -9.222 6.822 9.044 1.00 50.00 107 THR A O 1
ATOM 874 N N . THR A 1 108 ? -9.777 6.729 11.217 1.00 52.25 108 THR A N 1
ATOM 875 C CA . THR A 1 108 ? -9.136 8.000 11.570 1.00 52.25 108 THR A CA 1
ATOM 876 C C . THR A 1 108 ? -7.615 7.854 11.569 1.00 52.25 108 THR A C 1
ATOM 878 O O . THR A 1 108 ? -6.919 8.771 11.133 1.00 52.25 108 THR A O 1
ATOM 881 N N . LEU A 1 109 ? -7.093 6.699 11.993 1.00 53.50 109 LEU A N 1
ATOM 882 C CA . LEU A 1 109 ? -5.663 6.382 11.978 1.00 53.50 109 LEU A CA 1
ATOM 883 C C . LEU A 1 109 ? -5.115 6.240 10.550 1.00 53.50 109 LEU A C 1
ATOM 885 O O . LEU A 1 109 ? -4.063 6.788 10.243 1.00 53.50 109 LEU A O 1
ATOM 889 N N . PHE A 1 110 ? -5.860 5.585 9.661 1.00 56.25 110 PHE A N 1
ATOM 890 C CA . PHE A 1 110 ? -5.559 5.444 8.236 1.00 56.25 110 PHE A CA 1
ATOM 891 C C . PHE A 1 110 ? -5.503 6.794 7.529 1.00 56.25 110 PHE A C 1
ATOM 893 O O . PHE A 1 110 ? -4.505 7.145 6.904 1.00 56.25 110 PHE A O 1
ATOM 900 N N . MET A 1 111 ? -6.541 7.614 7.708 1.00 56.09 111 MET A N 1
ATOM 901 C CA . MET A 1 111 ? -6.549 8.976 7.179 1.00 56.09 111 MET A CA 1
ATOM 902 C C . MET A 1 111 ? -5.439 9.828 7.790 1.00 56.09 111 MET A C 1
ATOM 904 O O . MET A 1 111 ? -4.907 10.699 7.112 1.00 56.09 111 MET A O 1
ATOM 908 N N . SER A 1 112 ? -5.067 9.585 9.048 1.00 55.66 112 SER A N 1
ATOM 909 C CA . SER A 1 112 ? -3.921 10.250 9.670 1.00 55.66 112 SER A CA 1
ATOM 910 C C . SER A 1 112 ? -2.603 9.798 9.042 1.00 55.66 112 SER A C 1
ATOM 912 O O . SER A 1 112 ? -1.774 10.653 8.780 1.00 55.66 112 SER A O 1
ATOM 914 N N . ASN A 1 113 ? -2.433 8.516 8.712 1.00 58.25 113 ASN A N 1
ATOM 915 C CA . ASN A 1 113 ? -1.268 8.001 7.979 1.00 58.25 113 ASN A CA 1
ATOM 916 C C . ASN A 1 113 ? -1.194 8.499 6.527 1.00 58.25 113 ASN A C 1
ATOM 918 O O . ASN A 1 113 ? -0.104 8.648 5.995 1.00 58.25 113 ASN A O 1
ATOM 922 N N . ILE A 1 114 ? -2.331 8.785 5.886 1.00 55.78 114 ILE A N 1
ATOM 923 C CA . ILE A 1 114 ? -2.361 9.448 4.571 1.00 55.78 114 ILE A CA 1
ATOM 924 C C . ILE A 1 114 ? -2.045 10.945 4.691 1.00 55.78 114 ILE A C 1
ATOM 926 O O . ILE A 1 114 ? -1.462 11.523 3.781 1.00 55.78 114 ILE A O 1
ATOM 930 N N . LYS A 1 115 ? -2.468 11.589 5.786 1.00 53.22 115 LYS A N 1
ATOM 931 C CA . LYS A 1 115 ? -2.286 13.030 6.032 1.00 53.22 115 LYS A CA 1
ATOM 932 C C . LYS A 1 115 ? -0.917 13.395 6.597 1.00 53.22 115 LYS A C 1
ATOM 934 O O . LYS A 1 115 ? -0.532 14.558 6.507 1.00 53.22 115 LYS A O 1
ATOM 939 N N . LYS A 1 116 ? -0.255 12.461 7.273 1.00 44.88 116 LYS A N 1
ATOM 940 C CA . LYS A 1 116 ? 1.012 12.669 7.966 1.00 44.88 116 LYS A CA 1
ATOM 941 C C . LYS A 1 116 ? 2.134 12.258 7.022 1.00 44.88 116 LYS A C 1
ATOM 943 O O . LYS A 1 116 ? 2.630 11.149 7.139 1.00 44.88 116 LYS A O 1
ATOM 948 N N . ASP A 1 117 ? 2.371 13.125 6.039 1.00 40.75 117 ASP A N 1
ATOM 949 C CA . ASP A 1 117 ? 3.661 13.490 5.425 1.00 40.75 117 ASP A CA 1
ATOM 950 C C . ASP A 1 117 ? 3.423 14.404 4.208 1.00 40.75 117 ASP A C 1
ATOM 952 O O . ASP A 1 117 ? 2.777 13.969 3.226 1.00 40.75 117 ASP A O 1
#

Solvent-accessible surface area (backbone atoms only — not comparable to full-atom values): 7053 Å² total; per-residue (Å²): 137,81,95,77,51,64,91,84,59,64,63,69,40,56,54,42,49,57,48,51,24,62,76,69,72,52,53,73,67,55,45,52,49,32,48,59,69,34,63,68,54,28,40,72,51,72,44,92,55,89,63,73,71,84,82,54,71,62,34,55,53,54,48,38,52,52,52,54,51,50,47,68,78,39,72,90,52,70,47,70,65,56,53,52,45,53,53,51,50,54,52,50,29,60,75,69,76,50,84,73,90,64,54,75,61,50,52,55,50,51,53,43,61,54,66,67,119

Radius of gyration: 14.6 Å; Cα contacts (8 Å, |Δi|>4): 66; chains: 1; bounding box: 36×34×30 Å

Mean predicted aligned error: 9.68 Å

pLDDT: mean 73.72, std 14.96, range [37.94, 93.69]

Sequence (117 aa):
YGTTGKPNFPVNIMLSLEYIKHMKNCSDLEIIDDFHFDYLVNYATGQRTLGEINLAERTLYYFRERVYRYCRENPGKDDLLFGQFIGLLHSFAGKAGIALGEQRVDTTLFMSNIKKD

Secondary structure (DSSP, 8-state):
------TT--HHHHHHHHHHHHHHT--HHHHHHHHHH-HHHHHHTT-SSTTSS---HHHHHHHHHHHHHHHHHSTTS--HHHHHHHHHHHHHHHHHT---TTHHHHHHHHHHHHH--

Foldseek 3Di:
DDPDAPQDDPPLLLLLLLVVCLVVVHDLVVSLVCCQPVPVSVVSSVHPDHPPDHHDSVNSLSVLVVLVVVCVVDPPPPSVVVVVSVVVVVVVCVVVVHDPPPCVVVSVVSNVVSVPD